Protein AF-A0A842T3I3-F1 (afdb_monomer)

Foldseek 3Di:
DDDPPPPQFKKFKAQAPPDDVPQLVVQVVPPPHDNVVSVVVVVVSNVVSVVLVVVLCVLQVPHDWDWDDDPHRMTMTTDDVVSVVVSVVVVSTDDIDGDD

Radius of gyration: 17.35 Å; Cα contacts (8 Å, |Δi|>4): 115; chains: 1; bounding box: 40×24×60 Å

Sequence (100 aa):
MENKETSKNEEYSLSVHWKQGEDLAYYLEKRDYDTKKAILDWADSFRKSANKIRKLLELFKDKNLKISLCSDHSIILAGDEKILEEAAKQNLVIKKCEKD

Structure (mmCIF, N/CA/C/O backbone):
data_AF-A0A842T3I3-F1
#
_entry.id   AF-A0A842T3I3-F1
#
loop_
_atom_site.group_PDB
_atom_site.id
_atom_site.type_symbol
_atom_site.label_atom_id
_atom_site.label_alt_id
_atom_site.label_comp_id
_atom_site.label_asym_id
_atom_site.label_entity_id
_atom_site.label_seq_id
_atom_site.pdbx_PDB_ins_code
_atom_site.Cartn_x
_atom_site.Cartn_y
_atom_site.Cartn_z
_atom_site.occupancy
_atom_site.B_iso_or_equiv
_atom_site.auth_seq_id
_atom_site.auth_comp_id
_atom_site.auth_asym_id
_atom_site.auth_atom_id
_atom_site.pdbx_PDB_model_num
ATOM 1 N N . MET A 1 1 ? -13.097 14.828 41.336 1.00 39.34 1 MET A N 1
ATOM 2 C CA . MET A 1 1 ? -13.667 14.226 40.116 1.00 39.34 1 MET A CA 1
ATOM 3 C C . MET A 1 1 ? -12.523 14.046 39.153 1.00 39.34 1 MET A C 1
ATOM 5 O O . MET A 1 1 ? -11.876 15.025 38.806 1.00 39.34 1 MET A O 1
ATOM 9 N N . GLU A 1 2 ? -12.202 12.782 38.915 1.00 38.12 2 GLU A N 1
ATOM 10 C CA . GLU A 1 2 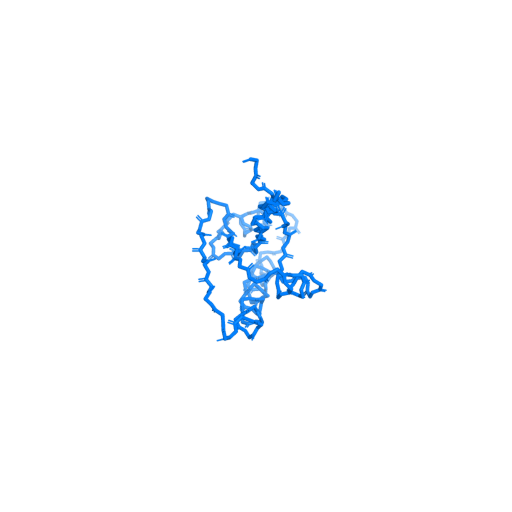? -10.993 12.307 38.253 1.00 38.12 2 GLU A CA 1
ATOM 11 C C . GLU A 1 2 ? -10.933 12.686 36.773 1.00 38.12 2 GLU A C 1
ATOM 13 O O . GLU A 1 2 ? -11.934 13.028 36.141 1.00 38.12 2 GLU A O 1
ATOM 18 N N . ASN A 1 3 ? -9.697 12.667 36.285 1.00 38.69 3 ASN A N 1
ATOM 19 C CA . ASN A 1 3 ? -9.219 13.139 35.000 1.00 38.69 3 ASN A CA 1
ATOM 20 C C . ASN A 1 3 ? -10.088 12.681 33.823 1.00 38.69 3 ASN A C 1
ATOM 22 O O . ASN A 1 3 ? -10.295 11.489 33.610 1.00 38.69 3 ASN A O 1
ATOM 26 N N . LYS A 1 4 ? -10.507 13.636 32.985 1.00 40.00 4 LYS A N 1
ATOM 27 C CA . LYS A 1 4 ? -10.810 13.334 31.586 1.00 40.00 4 LYS A CA 1
ATOM 28 C C . LYS A 1 4 ? -9.482 12.994 30.918 1.00 40.00 4 LYS A C 1
ATOM 30 O O . LYS A 1 4 ? -8.754 13.902 30.526 1.00 40.00 4 LYS A O 1
ATOM 35 N N . GLU A 1 5 ? -9.163 11.709 30.814 1.00 40.12 5 GLU A N 1
ATOM 36 C CA . GLU A 1 5 ? -8.228 11.241 29.795 1.00 40.12 5 GLU A CA 1
ATOM 37 C C . GLU A 1 5 ? -8.787 11.682 28.442 1.00 40.12 5 GLU A C 1
ATOM 39 O O . GLU A 1 5 ? -9.717 11.099 27.889 1.00 40.12 5 GLU A O 1
ATOM 44 N N . THR A 1 6 ? -8.257 12.781 27.921 1.00 41.84 6 THR A N 1
ATOM 45 C CA . THR A 1 6 ? -8.305 13.049 26.494 1.00 41.84 6 THR A CA 1
ATOM 46 C C . THR A 1 6 ? -7.424 11.990 25.856 1.00 41.84 6 THR A C 1
ATOM 48 O O . THR A 1 6 ? -6.210 12.180 25.772 1.00 41.84 6 THR A O 1
ATOM 51 N N . SER A 1 7 ? -8.007 10.849 25.475 1.00 46.69 7 SER A N 1
ATOM 52 C CA . SER A 1 7 ? -7.322 9.895 24.610 1.00 46.69 7 SER A CA 1
ATOM 53 C C . SER A 1 7 ? -6.841 10.690 23.400 1.00 46.69 7 SER A C 1
ATOM 55 O O . SER A 1 7 ? -7.663 11.235 22.654 1.00 46.69 7 SER A O 1
ATOM 57 N N . LYS A 1 8 ? -5.520 10.850 23.256 1.00 54.94 8 LYS A N 1
ATOM 58 C CA . LYS A 1 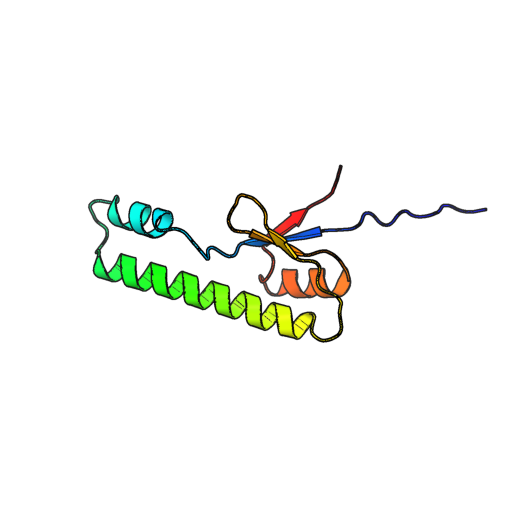8 ? -4.924 11.387 22.033 1.00 54.94 8 LYS A CA 1
ATOM 59 C C . LYS A 1 8 ? -5.563 10.612 20.882 1.00 54.94 8 LYS A C 1
ATOM 61 O O . LYS A 1 8 ? -5.498 9.389 20.869 1.00 54.94 8 LYS A O 1
ATOM 66 N N . ASN A 1 9 ? -6.245 11.300 19.969 1.00 58.84 9 ASN A N 1
ATOM 67 C CA . ASN A 1 9 ? -6.780 10.644 18.781 1.00 58.84 9 ASN A CA 1
ATOM 68 C C . ASN A 1 9 ? -5.580 10.197 17.948 1.00 58.84 9 ASN A C 1
ATOM 70 O O . ASN A 1 9 ? -4.949 11.022 17.287 1.00 58.84 9 ASN A O 1
ATOM 74 N N . GLU A 1 10 ? -5.234 8.918 18.041 1.00 62.03 10 GLU A N 1
ATOM 75 C CA . GLU A 1 10 ? -4.143 8.343 17.272 1.00 62.03 10 GLU A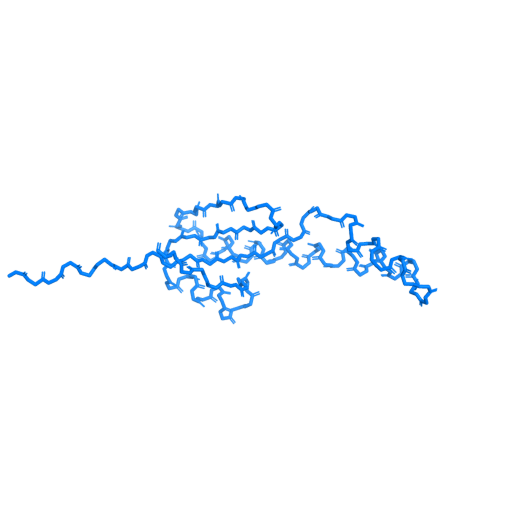 CA 1
ATOM 76 C C . GLU A 1 10 ? -4.568 8.242 15.806 1.00 62.03 10 GLU A C 1
ATOM 78 O O . GLU A 1 10 ? -5.607 7.667 15.468 1.00 62.03 10 GLU A O 1
ATOM 83 N N . GLU A 1 11 ? -3.779 8.844 14.922 1.00 68.56 11 GLU A N 1
ATOM 84 C CA . GLU A 1 11 ? -4.004 8.787 13.482 1.00 68.56 11 GLU A CA 1
ATOM 85 C C . GLU A 1 11 ? -2.932 7.886 12.861 1.00 68.56 11 GLU A C 1
ATOM 87 O O . GLU A 1 11 ? -1.793 7.841 13.319 1.00 68.56 11 GLU A O 1
ATOM 92 N N . TYR A 1 12 ? -3.272 7.144 11.814 1.00 66.50 12 TYR A N 1
ATOM 93 C CA . TYR A 1 12 ? -2.328 6.309 11.078 1.00 66.50 12 TYR A CA 1
ATOM 94 C C . TYR A 1 12 ? -2.344 6.696 9.610 1.00 66.50 12 TYR A C 1
ATOM 96 O O . TYR A 1 12 ? -3.385 7.003 9.049 1.00 66.50 12 TYR A O 1
ATOM 104 N N . SER A 1 13 ? -1.196 6.646 8.952 1.00 68.38 13 SER A N 1
ATOM 105 C CA .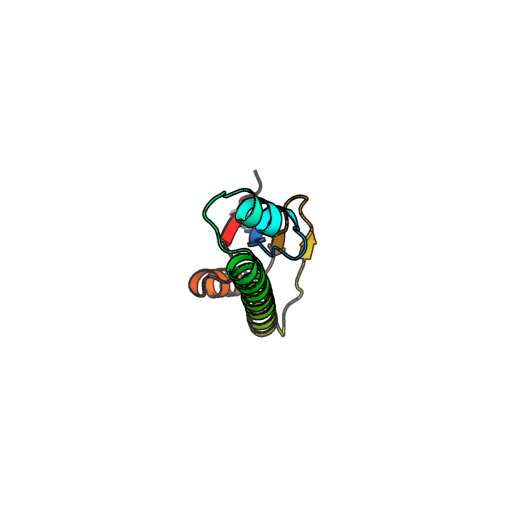 SER A 1 13 ? -1.066 6.929 7.530 1.00 68.38 13 SER A CA 1
ATOM 106 C C . SER A 1 13 ? -0.791 5.649 6.747 1.00 68.38 13 SER A C 1
ATOM 108 O O . SER A 1 13 ? 0.129 4.888 7.059 1.00 68.38 13 SER A O 1
ATOM 110 N N . LEU A 1 14 ? -1.593 5.417 5.715 1.00 67.50 14 LEU A N 1
ATOM 111 C CA . LEU A 1 14 ? -1.348 4.487 4.622 1.00 67.50 14 LEU A CA 1
ATOM 112 C C . LEU A 1 14 ? -0.798 5.299 3.445 1.00 67.50 14 LEU A C 1
ATOM 114 O O . LEU A 1 14 ? -1.527 6.102 2.872 1.00 67.50 14 LEU A O 1
ATOM 118 N N . SER A 1 15 ? 0.427 5.044 2.991 1.00 65.62 15 SER A N 1
ATOM 119 C CA . SER A 1 15 ? 0.858 5.588 1.696 1.00 65.62 15 SER A CA 1
ATOM 120 C C . SER A 1 15 ? 0.257 4.767 0.559 1.00 65.62 15 SER A C 1
ATOM 122 O O . SER A 1 15 ? 0.467 3.556 0.466 1.00 65.62 15 SER A O 1
ATOM 124 N N . VAL A 1 16 ? -0.493 5.438 -0.312 1.00 59.50 16 VAL A N 1
ATOM 125 C CA . VAL A 1 16 ? -1.013 4.888 -1.561 1.00 59.50 16 VAL A CA 1
ATOM 126 C C . VAL A 1 16 ? -0.387 5.696 -2.686 1.00 59.50 16 VAL A C 1
ATOM 128 O O . VAL A 1 16 ? -0.869 6.772 -3.027 1.00 59.50 16 VAL A O 1
ATOM 131 N N . HIS A 1 17 ? 0.668 5.173 -3.301 1.00 60.88 17 HIS A N 1
ATOM 132 C CA . HIS A 1 17 ? 1.243 5.772 -4.505 1.00 60.88 17 HIS A CA 1
ATOM 133 C C . HIS A 1 17 ? 0.308 5.511 -5.701 1.00 60.88 17 HIS A C 1
ATOM 135 O O . HIS A 1 17 ? 0.481 4.570 -6.465 1.00 60.88 17 HIS A O 1
ATOM 141 N N . TRP A 1 18 ? -0.766 6.299 -5.805 1.00 55.91 18 TRP A N 1
ATOM 142 C CA . TRP A 1 18 ? -1.813 6.193 -6.838 1.00 55.91 18 TRP A CA 1
ATOM 143 C C . TRP A 1 18 ? -1.619 7.141 -8.029 1.00 55.91 18 TRP A C 1
ATOM 145 O O . TRP A 1 18 ? -2.218 6.965 -9.087 1.00 55.91 18 TRP A O 1
ATOM 155 N N . LYS A 1 19 ? -0.743 8.129 -7.879 1.00 55.16 19 LYS A N 1
ATOM 156 C CA . LYS A 1 19 ? -0.164 8.918 -8.965 1.00 55.16 19 LYS A CA 1
ATOM 157 C C . LYS A 1 19 ? 1.317 8.952 -8.687 1.00 55.16 19 LYS A C 1
ATOM 159 O O . LYS A 1 19 ? 1.644 9.385 -7.597 1.00 55.16 19 LYS A O 1
ATOM 164 N N . GLN A 1 20 ? 2.159 8.538 -9.624 1.00 56.16 20 GLN A N 1
ATOM 165 C CA . GLN A 1 20 ? 3.479 9.137 -9.816 1.00 56.16 20 GLN A CA 1
ATOM 166 C C . GLN A 1 20 ? 4.160 8.467 -11.003 1.00 56.16 20 GLN A C 1
ATOM 168 O O . GLN A 1 20 ? 4.670 7.351 -10.928 1.00 56.16 20 GLN A O 1
ATOM 173 N N . GLY A 1 21 ? 4.183 9.199 -12.116 1.00 55.91 21 GLY A N 1
ATOM 174 C CA . GLY A 1 21 ? 5.201 8.993 -13.135 1.00 55.91 21 GLY A CA 1
ATOM 175 C C . GLY A 1 21 ? 6.609 9.239 -12.588 1.00 55.91 21 GLY A C 1
ATOM 176 O O . GLY A 1 21 ? 7.543 8.900 -13.286 1.00 55.91 21 GLY A O 1
ATOM 177 N N . GLU A 1 22 ? 6.773 9.772 -11.368 1.00 67.69 22 GLU A N 1
ATOM 178 C CA . GLU A 1 22 ? 8.067 9.993 -10.706 1.00 67.69 22 GLU A CA 1
ATOM 179 C C . GLU A 1 22 ? 8.770 8.691 -10.316 1.00 67.69 22 GLU A C 1
ATOM 181 O O . GLU A 1 22 ? 9.961 8.583 -10.558 1.00 67.69 22 GLU A O 1
ATOM 186 N N . ASP A 1 23 ? 8.064 7.672 -9.809 1.00 68.94 23 ASP A N 1
ATOM 187 C CA . ASP A 1 23 ? 8.682 6.360 -9.540 1.00 68.94 23 ASP A CA 1
ATOM 188 C C . ASP A 1 23 ? 9.140 5.702 -10.845 1.00 68.94 23 ASP A C 1
ATOM 190 O O . ASP A 1 23 ? 10.239 5.155 -10.943 1.00 68.94 23 ASP A O 1
ATOM 194 N N . LEU A 1 24 ? 8.299 5.791 -11.880 1.00 73.12 24 LEU A N 1
ATOM 195 C CA . LEU A 1 24 ? 8.644 5.317 -13.214 1.00 73.12 24 LEU A CA 1
ATOM 196 C C . LEU A 1 24 ? 9.814 6.127 -13.790 1.00 73.12 24 LEU A C 1
ATOM 198 O O . LEU A 1 24 ? 10.756 5.533 -14.296 1.00 73.12 24 LEU A O 1
ATOM 202 N N . ALA A 1 25 ? 9.795 7.454 -13.674 1.00 75.12 25 ALA A N 1
ATOM 203 C CA . ALA A 1 25 ? 10.869 8.335 -14.115 1.00 75.12 25 ALA A CA 1
ATOM 204 C C . ALA A 1 25 ? 12.170 8.023 -13.372 1.00 75.12 25 ALA A C 1
ATOM 206 O O . ALA A 1 25 ? 13.187 7.847 -14.021 1.00 75.12 25 ALA A O 1
ATOM 207 N N . TYR A 1 26 ? 12.131 7.821 -12.054 1.00 77.44 26 TYR A N 1
ATOM 208 C CA . TYR A 1 26 ? 13.274 7.403 -11.246 1.00 77.44 26 TYR A CA 1
ATOM 209 C C . TYR A 1 26 ? 13.860 6.070 -11.721 1.00 77.44 26 TYR A C 1
ATOM 211 O O . TYR A 1 26 ? 15.080 5.929 -11.831 1.00 77.44 26 TYR A O 1
ATOM 219 N N . TYR A 1 27 ? 13.013 5.078 -12.026 1.00 74.56 27 TYR A N 1
ATOM 220 C CA . TYR A 1 27 ? 13.490 3.821 -12.601 1.00 74.56 27 TYR A CA 1
ATOM 221 C C . TYR A 1 27 ? 14.083 4.022 -13.998 1.00 74.56 27 TYR A C 1
ATOM 223 O O . TYR A 1 27 ? 15.115 3.431 -14.292 1.00 74.56 27 TYR A O 1
ATOM 231 N N . LEU A 1 28 ? 13.476 4.865 -14.835 1.00 79.12 28 LEU A N 1
ATOM 232 C CA . LEU A 1 28 ? 13.933 5.135 -16.202 1.00 79.12 28 LEU A CA 1
ATOM 233 C C . LEU A 1 28 ? 15.183 6.032 -16.273 1.00 79.12 28 LEU A C 1
ATOM 235 O O . LEU A 1 28 ? 15.950 5.922 -17.224 1.00 79.12 28 LEU A O 1
ATOM 239 N N . GLU A 1 29 ? 15.418 6.894 -15.283 1.00 80.12 29 GLU A N 1
ATOM 240 C CA . GLU A 1 29 ? 16.604 7.756 -15.170 1.00 80.12 29 GLU A CA 1
ATOM 241 C C . GLU A 1 29 ? 17.870 6.962 -14.822 1.00 80.12 29 GLU A C 1
ATOM 243 O O . GLU A 1 29 ? 18.992 7.387 -15.121 1.00 80.12 29 GLU A O 1
ATOM 248 N N . LYS A 1 30 ? 17.717 5.779 -14.216 1.00 79.44 30 LYS A N 1
ATOM 249 C CA . LYS A 1 30 ? 18.842 4.882 -13.954 1.00 79.44 30 LYS A CA 1
ATOM 250 C C . LYS A 1 30 ? 19.304 4.235 -15.256 1.00 79.44 30 LYS A C 1
ATOM 252 O O . LYS A 1 30 ? 18.638 3.359 -15.796 1.00 79.44 30 LYS A O 1
ATOM 257 N N . ARG A 1 31 ? 20.500 4.628 -15.708 1.00 63.94 31 ARG A N 1
ATOM 258 C CA . ARG A 1 31 ? 21.100 4.224 -16.997 1.00 63.94 31 ARG A CA 1
ATOM 259 C C . ARG A 1 31 ? 21.180 2.711 -17.244 1.00 63.94 31 ARG A C 1
ATOM 261 O O . ARG A 1 31 ? 21.171 2.310 -18.400 1.00 63.94 31 ARG A O 1
ATOM 268 N N . ASP A 1 32 ? 21.211 1.900 -16.187 1.00 71.81 32 ASP A N 1
ATOM 269 C CA . ASP A 1 32 ? 21.326 0.435 -16.272 1.00 71.81 32 ASP A CA 1
ATOM 270 C C . ASP A 1 32 ? 20.003 -0.305 -16.013 1.00 71.81 32 ASP A C 1
ATOM 272 O O . ASP A 1 32 ? 19.976 -1.532 -15.893 1.00 71.81 32 ASP A O 1
ATOM 276 N N . TYR A 1 33 ? 18.892 0.419 -15.869 1.00 75.44 33 TYR A N 1
ATOM 277 C CA . TYR A 1 33 ? 17.610 -0.179 -15.532 1.00 75.44 33 TYR A CA 1
ATOM 278 C C . TYR A 1 33 ? 16.794 -0.485 -16.794 1.00 75.44 33 TYR A C 1
ATOM 280 O O . TYR A 1 33 ? 16.486 0.398 -17.591 1.00 75.44 33 TYR A O 1
ATOM 288 N N . ASP A 1 34 ? 16.410 -1.749 -16.974 1.00 87.31 34 ASP A N 1
ATOM 289 C CA . ASP A 1 34 ? 15.590 -2.180 -18.110 1.00 87.31 34 ASP A CA 1
ATOM 290 C C . ASP A 1 34 ? 14.209 -1.493 -18.092 1.00 87.31 34 ASP A C 1
ATOM 292 O O . ASP A 1 34 ? 13.438 -1.630 -17.140 1.00 87.31 34 ASP A O 1
ATOM 296 N N . THR A 1 35 ? 13.873 -0.775 -19.168 1.00 84.50 35 THR A N 1
ATOM 297 C CA . THR A 1 35 ? 12.609 -0.034 -19.319 1.00 84.50 35 THR A CA 1
ATOM 298 C C . THR A 1 35 ? 11.366 -0.915 -19.178 1.00 84.50 35 THR A C 1
ATOM 300 O O . THR A 1 35 ? 10.392 -0.506 -18.548 1.00 84.50 35 THR A O 1
ATOM 303 N N . LYS A 1 36 ? 11.362 -2.131 -19.743 1.00 85.50 36 LYS A N 1
ATOM 304 C CA . LYS A 1 36 ? 10.211 -3.044 -19.633 1.00 85.50 36 LYS A CA 1
ATOM 305 C C . LYS A 1 36 ? 10.064 -3.528 -18.198 1.00 85.50 36 LYS A C 1
ATOM 307 O O . LYS A 1 36 ? 8.950 -3.555 -17.678 1.00 85.50 36 LYS A O 1
ATOM 312 N N . LYS A 1 37 ? 11.179 -3.858 -17.547 1.00 86.38 37 LYS A N 1
ATOM 313 C CA . LYS A 1 37 ? 11.200 -4.213 -16.129 1.00 86.38 37 LYS A CA 1
ATOM 314 C C . LYS A 1 37 ? 10.713 -3.053 -15.256 1.00 86.38 37 LYS A C 1
ATOM 316 O O . LYS A 1 37 ? 9.907 -3.294 -14.369 1.00 86.38 37 LYS A O 1
ATOM 321 N N . ALA A 1 38 ? 11.107 -1.811 -15.548 1.00 83.88 38 ALA A N 1
ATOM 322 C CA . ALA A 1 38 ? 10.641 -0.620 -14.827 1.00 83.88 38 ALA A CA 1
ATOM 323 C C . ALA A 1 38 ? 9.120 -0.461 -14.902 1.00 83.88 38 ALA A C 1
ATOM 325 O O . ALA A 1 38 ? 8.465 -0.243 -13.885 1.00 83.88 38 ALA A O 1
ATOM 326 N N . ILE A 1 39 ? 8.551 -0.627 -16.098 1.00 82.81 39 ILE A N 1
ATOM 327 C CA . ILE A 1 39 ? 7.101 -0.555 -16.310 1.00 82.81 39 ILE A CA 1
ATOM 328 C C . ILE A 1 39 ? 6.377 -1.676 -15.546 1.00 82.81 39 ILE A C 1
ATOM 330 O O . ILE A 1 39 ? 5.339 -1.425 -14.931 1.00 82.81 39 ILE A O 1
ATOM 334 N N . LEU A 1 40 ? 6.915 -2.901 -15.559 1.00 86.75 40 LEU A N 1
ATOM 335 C CA . LEU A 1 40 ? 6.332 -4.036 -14.835 1.00 86.75 40 LEU A CA 1
ATOM 336 C C . LEU A 1 40 ? 6.398 -3.854 -13.314 1.00 86.75 40 LEU A C 1
ATOM 338 O O . LEU A 1 40 ? 5.394 -4.071 -12.636 1.00 86.75 40 LEU A O 1
ATOM 342 N N . ASP A 1 41 ? 7.544 -3.426 -12.784 1.00 83.44 41 ASP A N 1
ATOM 343 C CA . ASP A 1 41 ? 7.739 -3.196 -11.349 1.00 83.44 41 ASP A CA 1
ATOM 344 C C . ASP A 1 41 ? 6.844 -2.046 -10.851 1.00 83.44 41 ASP A C 1
ATOM 346 O O . ASP A 1 41 ? 6.216 -2.149 -9.792 1.00 83.44 41 ASP A O 1
ATOM 350 N N . TRP A 1 42 ? 6.687 -0.994 -11.661 1.00 80.56 42 TRP A N 1
ATOM 351 C CA . TRP A 1 42 ? 5.731 0.085 -11.414 1.00 80.56 42 TRP A CA 1
ATOM 352 C C . TRP A 1 42 ? 4.286 -0.434 -11.364 1.00 80.56 42 TRP A C 1
ATOM 354 O O . TRP A 1 42 ? 3.582 -0.208 -10.378 1.00 80.56 42 TRP A O 1
ATOM 364 N N . ALA A 1 43 ? 3.847 -1.211 -12.360 1.00 83.44 43 ALA A N 1
ATOM 365 C CA . ALA A 1 43 ? 2.502 -1.793 -12.378 1.00 83.44 43 ALA A CA 1
ATOM 366 C C . ALA A 1 43 ? 2.239 -2.731 -11.180 1.00 83.44 43 ALA A C 1
ATOM 368 O O . ALA A 1 43 ? 1.138 -2.742 -10.616 1.00 83.44 43 ALA A O 1
ATOM 369 N N . ASP A 1 44 ? 3.244 -3.499 -10.748 1.00 85.56 44 ASP A N 1
ATOM 370 C CA . ASP A 1 44 ? 3.130 -4.362 -9.571 1.00 85.56 44 ASP A CA 1
ATOM 371 C C . ASP A 1 44 ? 2.990 -3.559 -8.267 1.00 85.56 44 ASP A C 1
ATOM 373 O O . ASP A 1 44 ? 2.195 -3.927 -7.396 1.00 85.56 44 ASP A O 1
ATOM 377 N N . SER A 1 45 ? 3.690 -2.427 -8.145 1.00 79.12 45 SER A N 1
ATOM 378 C CA . SER A 1 45 ? 3.541 -1.502 -7.013 1.00 79.12 45 SER A CA 1
ATOM 379 C C . SER A 1 45 ? 2.108 -0.963 -6.895 1.00 79.12 45 SER A C 1
ATOM 381 O O . SER A 1 45 ? 1.508 -0.987 -5.810 1.00 79.12 45 SER A O 1
ATOM 383 N N . PHE A 1 46 ? 1.497 -0.588 -8.025 1.00 78.50 46 PHE A N 1
ATOM 384 C CA . PHE A 1 46 ? 0.087 -0.185 -8.082 1.00 78.50 46 PHE A CA 1
ATOM 385 C C . PHE A 1 46 ? -0.844 -1.301 -7.604 1.00 78.50 46 PHE A C 1
ATOM 387 O O . PHE A 1 46 ? -1.717 -1.079 -6.759 1.00 78.50 46 PHE A O 1
ATOM 394 N N . ARG A 1 47 ? -0.635 -2.527 -8.095 1.00 84.88 47 ARG A N 1
ATOM 395 C CA . ARG A 1 47 ? -1.427 -3.697 -7.695 1.00 84.88 47 ARG A CA 1
ATOM 396 C C . ARG A 1 47 ? -1.310 -3.982 -6.195 1.00 84.88 47 ARG A C 1
ATOM 398 O O . ARG A 1 47 ? -2.324 -4.243 -5.543 1.00 84.88 47 ARG A O 1
ATOM 405 N N . LYS A 1 48 ? -0.100 -3.914 -5.634 1.00 83.44 48 LYS A N 1
ATOM 406 C CA . LYS A 1 48 ? 0.147 -4.079 -4.192 1.00 83.44 48 LYS A CA 1
ATOM 407 C C . LYS A 1 48 ? -0.591 -3.023 -3.373 1.00 83.44 48 LYS A C 1
ATOM 409 O O . LYS A 1 48 ? -1.268 -3.381 -2.410 1.00 83.44 48 LYS A O 1
ATOM 414 N N . SER A 1 49 ? -0.525 -1.758 -3.783 1.00 78.56 49 SER A N 1
ATOM 415 C CA . SER A 1 49 ? -1.231 -0.657 -3.114 1.00 78.56 49 SER A CA 1
ATOM 416 C C . SER A 1 49 ? -2.750 -0.848 -3.147 1.00 78.56 49 SER A C 1
ATOM 418 O O . SER A 1 49 ? -3.407 -0.756 -2.110 1.00 78.56 49 SER A O 1
ATOM 420 N N . ALA A 1 50 ? -3.310 -1.231 -4.300 1.00 82.25 50 ALA A N 1
ATOM 421 C CA . ALA A 1 50 ? -4.734 -1.546 -4.425 1.00 82.25 50 ALA A CA 1
ATOM 422 C C . ALA A 1 50 ? -5.162 -2.700 -3.499 1.00 82.25 50 ALA A C 1
ATOM 424 O O . ALA A 1 50 ? -6.217 -2.640 -2.869 1.00 82.25 50 ALA A O 1
ATOM 425 N N . ASN A 1 51 ? -4.334 -3.739 -3.367 1.00 86.19 51 ASN A N 1
ATOM 426 C CA . ASN A 1 51 ? -4.606 -4.849 -2.452 1.00 86.19 51 ASN A CA 1
ATOM 427 C C . ASN A 1 51 ? -4.559 -4.427 -0.977 1.00 86.19 51 ASN A C 1
ATOM 429 O O . ASN A 1 51 ? -5.380 -4.907 -0.198 1.00 86.19 51 ASN A O 1
ATOM 433 N N .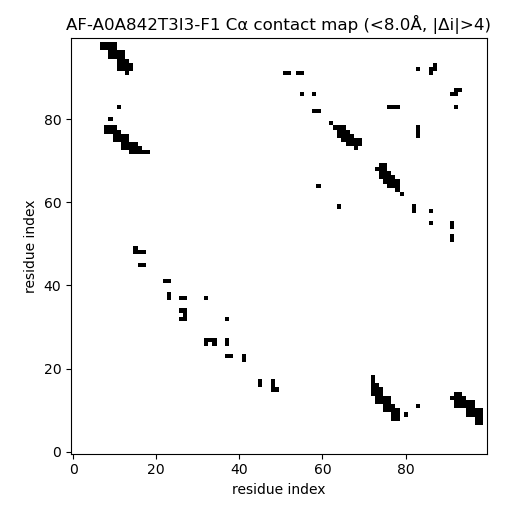 LYS A 1 52 ? -3.650 -3.522 -0.588 1.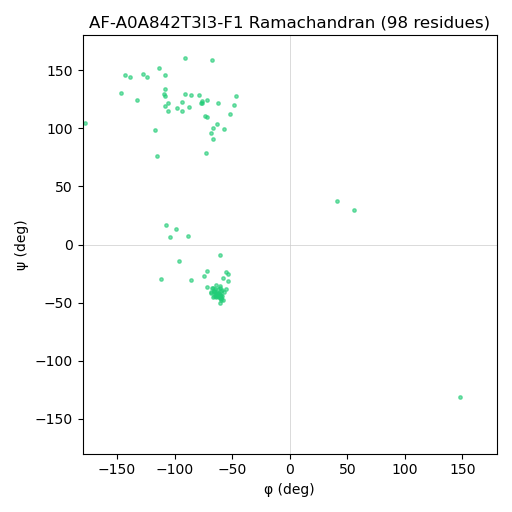00 83.62 52 LYS A N 1
ATOM 434 C CA . LYS A 1 52 ? -3.624 -2.971 0.777 1.00 83.62 52 LYS A CA 1
ATOM 435 C C . LYS A 1 52 ? -4.911 -2.216 1.104 1.00 83.62 52 LYS A C 1
ATOM 437 O O . LYS A 1 52 ? -5.479 -2.438 2.168 1.00 83.62 52 LYS A O 1
ATOM 442 N N . ILE A 1 53 ? -5.407 -1.400 0.170 1.00 81.12 53 ILE A N 1
ATOM 443 C CA . ILE A 1 53 ? -6.676 -0.676 0.338 1.00 81.12 53 ILE A CA 1
ATOM 444 C C . ILE A 1 53 ? -7.842 -1.648 0.540 1.00 81.12 53 ILE A C 1
ATOM 446 O O . ILE A 1 53 ? -8.637 -1.453 1.453 1.00 81.12 53 ILE A O 1
ATOM 450 N N . ARG A 1 54 ? -7.942 -2.713 -0.269 1.00 86.38 54 ARG A N 1
ATOM 451 C CA . ARG A 1 54 ? -9.019 -3.711 -0.121 1.00 86.38 54 ARG A CA 1
ATOM 452 C C . ARG A 1 54 ? -9.022 -4.354 1.264 1.00 86.38 54 ARG A C 1
ATOM 454 O O . ARG A 1 54 ? -10.062 -4.385 1.907 1.00 86.38 54 ARG A O 1
ATOM 461 N N . LYS A 1 55 ? -7.854 -4.791 1.741 1.00 87.62 55 LYS A N 1
ATOM 462 C CA . LYS A 1 55 ? -7.710 -5.381 3.081 1.00 87.62 55 LYS A CA 1
ATOM 463 C C . LYS A 1 55 ? -8.072 -4.396 4.193 1.00 87.62 55 LYS A C 1
ATOM 465 O O . LYS A 1 55 ? -8.699 -4.776 5.171 1.00 87.62 55 LYS A O 1
ATOM 470 N N . LEU A 1 56 ? -7.714 -3.121 4.035 1.00 83.06 56 LEU A N 1
ATOM 471 C CA . LEU A 1 56 ? -8.133 -2.083 4.977 1.00 83.06 56 LEU A CA 1
ATOM 472 C C . LEU A 1 56 ? -9.652 -1.914 4.988 1.00 83.06 56 LEU A C 1
ATOM 474 O O . LEU A 1 56 ? -10.243 -1.864 6.057 1.00 83.06 56 LEU A O 1
ATOM 478 N N . LEU A 1 57 ? -10.307 -1.884 3.828 1.00 81.94 57 LEU A N 1
ATOM 479 C CA . LEU A 1 57 ? -11.769 -1.800 3.777 1.00 81.94 57 LEU A CA 1
ATOM 480 C C . LEU A 1 57 ? -12.449 -2.992 4.465 1.00 81.94 57 LEU A C 1
ATOM 482 O O . LEU A 1 57 ? -13.469 -2.803 5.119 1.00 81.94 57 LEU A O 1
ATOM 486 N N . GLU A 1 58 ? -11.879 -4.195 4.367 1.00 87.25 58 GLU A N 1
ATOM 487 C CA . GLU A 1 58 ? -12.379 -5.374 5.088 1.00 87.25 58 GLU A CA 1
ATOM 488 C C . GLU A 1 58 ? -12.262 -5.212 6.610 1.00 87.25 58 GLU A C 1
ATOM 490 O O . GLU A 1 58 ? -13.219 -5.501 7.328 1.00 87.25 58 GLU A O 1
ATOM 495 N N . LEU A 1 59 ? -11.131 -4.693 7.100 1.00 84.50 59 LEU A N 1
ATOM 496 C CA . LEU A 1 59 ? -10.919 -4.426 8.529 1.00 84.50 59 LEU A CA 1
ATOM 497 C C . LEU A 1 59 ? -11.872 -3.354 9.077 1.00 84.50 59 LEU A C 1
ATOM 499 O O . LEU A 1 59 ? -12.324 -3.443 10.216 1.00 84.50 59 LEU A O 1
ATOM 503 N N . PHE A 1 60 ? -12.209 -2.355 8.262 1.00 80.12 60 PHE A N 1
ATOM 504 C CA . PHE A 1 60 ? -13.065 -1.232 8.652 1.00 80.12 60 PHE A CA 1
ATOM 505 C C . PHE A 1 60 ? -14.532 -1.381 8.207 1.00 80.12 60 PHE A C 1
ATOM 507 O O . PHE A 1 60 ? -15.269 -0.399 8.279 1.00 80.12 60 PHE A O 1
ATOM 514 N N . LYS A 1 61 ? -14.992 -2.570 7.775 1.00 78.62 61 LYS A N 1
ATOM 515 C CA . LYS A 1 61 ? -16.301 -2.737 7.099 1.00 78.62 61 LYS A CA 1
ATOM 516 C C . LYS A 1 61 ? -17.505 -2.174 7.878 1.00 78.62 61 LYS A C 1
ATOM 518 O O . LYS A 1 61 ? -18.466 -1.722 7.266 1.00 78.62 61 LYS A O 1
ATOM 523 N N . ASP A 1 62 ? -17.441 -2.202 9.211 1.00 77.75 62 ASP A N 1
ATOM 524 C CA . ASP A 1 62 ? -18.523 -1.791 10.120 1.00 77.75 62 ASP A CA 1
ATOM 525 C C . ASP A 1 62 ? -18.226 -0.449 10.824 1.00 77.75 62 ASP A C 1
ATOM 527 O O . ASP A 1 62 ? -18.812 -0.129 11.862 1.00 77.75 62 ASP A O 1
ATOM 531 N N . LYS A 1 63 ? -17.260 0.328 10.318 1.00 70.75 63 LYS A N 1
ATOM 532 C CA . LYS A 1 63 ? -16.745 1.536 10.974 1.00 70.75 63 LYS A CA 1
ATOM 533 C C . LYS A 1 63 ? -16.791 2.733 10.035 1.00 70.75 63 LYS A C 1
ATOM 535 O O . LYS A 1 63 ? -16.565 2.625 8.834 1.00 70.75 63 LYS A O 1
ATOM 540 N N . ASN A 1 64 ? -17.022 3.909 10.611 1.00 64.62 64 ASN A N 1
ATOM 541 C CA . ASN A 1 64 ? -16.908 5.160 9.872 1.00 64.62 64 ASN A CA 1
ATOM 542 C C . ASN A 1 64 ? -15.432 5.456 9.606 1.00 64.62 64 ASN A C 1
ATOM 544 O O . ASN A 1 64 ? -14.682 5.785 10.524 1.00 64.62 64 ASN A O 1
ATOM 548 N N . LEU A 1 65 ? -15.025 5.339 8.344 1.00 65.38 65 LEU A N 1
ATOM 549 C CA . LEU A 1 65 ? -13.669 5.635 7.913 1.00 65.38 65 LEU A CA 1
ATOM 550 C C . LEU A 1 65 ? -13.549 7.122 7.574 1.00 65.38 65 LEU A C 1
ATOM 552 O O . LEU A 1 65 ? -14.202 7.610 6.650 1.00 65.38 65 LEU A O 1
ATOM 556 N N . LYS A 1 66 ? -12.693 7.849 8.296 1.00 65.62 66 LYS A N 1
ATOM 557 C CA . LYS A 1 66 ? -12.289 9.196 7.890 1.00 65.62 66 LYS A CA 1
ATOM 558 C C . LYS A 1 66 ? -11.006 9.097 7.079 1.00 65.62 66 LYS A C 1
ATOM 560 O O . LYS A 1 66 ? -9.976 8.698 7.611 1.00 65.62 66 LYS A O 1
ATOM 565 N N . ILE A 1 67 ? -11.095 9.467 5.806 1.00 64.81 67 ILE A N 1
ATOM 566 C CA . ILE A 1 67 ? -9.955 9.552 4.895 1.00 64.81 67 ILE A CA 1
ATOM 567 C C . ILE A 1 67 ? -9.634 11.025 4.675 1.00 64.81 67 ILE A C 1
ATOM 569 O O . ILE A 1 67 ? -10.478 11.778 4.186 1.00 64.81 67 ILE A O 1
ATOM 573 N N . SER A 1 68 ? -8.406 11.417 5.000 1.00 63.53 68 SER A N 1
ATOM 574 C CA . SER A 1 68 ? -7.849 12.703 4.580 1.00 63.53 68 SER A CA 1
ATOM 575 C C . SER A 1 68 ? -6.777 12.457 3.524 1.00 63.53 68 SER A C 1
ATOM 577 O O . SER A 1 68 ? -5.883 11.633 3.728 1.00 63.53 68 SER A O 1
ATOM 579 N N . LEU A 1 69 ? -6.870 13.172 2.402 1.00 59.69 69 LEU A N 1
ATOM 580 C CA . LEU A 1 69 ? -5.798 13.232 1.411 1.00 59.69 69 LEU A CA 1
ATOM 581 C C . LEU A 1 69 ? -4.708 14.163 1.947 1.00 59.69 69 LEU A C 1
ATOM 583 O O . LEU A 1 69 ? -4.986 15.330 2.223 1.00 59.69 69 LEU A O 1
ATOM 587 N N . CYS A 1 70 ? -3.487 13.655 2.095 1.00 58.72 70 CYS A N 1
ATOM 588 C CA . CYS A 1 70 ? -2.319 14.502 2.321 1.00 58.72 70 CYS A CA 1
ATOM 589 C C . CYS A 1 70 ? -1.676 14.870 0.973 1.00 58.72 70 CYS A C 1
ATOM 591 O O . CYS A 1 70 ? -1.906 14.187 -0.030 1.00 58.72 70 CYS A O 1
ATOM 593 N N . SER A 1 71 ? -0.862 15.930 0.948 1.00 57.44 71 SER A N 1
ATOM 594 C CA . SER A 1 71 ? -0.096 16.357 -0.236 1.00 57.44 71 SER A CA 1
ATOM 595 C C . SER A 1 71 ? 0.788 15.245 -0.809 1.00 57.44 71 SER A C 1
ATOM 597 O O . SER A 1 71 ? 1.071 15.241 -2.004 1.00 57.44 71 SER A O 1
ATOM 599 N N . ASP A 1 72 ? 1.143 14.267 0.025 1.00 57.59 72 ASP A N 1
ATOM 600 C CA . ASP A 1 72 ? 2.160 13.268 -0.270 1.00 57.59 72 ASP A CA 1
ATOM 601 C C . ASP A 1 72 ? 1.515 11.882 -0.347 1.00 57.59 72 ASP A C 1
ATOM 603 O O . ASP A 1 72 ? 1.606 11.111 0.605 1.00 57.59 72 ASP A O 1
ATOM 607 N N . HIS A 1 73 ? 0.809 11.576 -1.442 1.00 65.50 73 HIS A N 1
ATOM 608 C CA . HIS A 1 73 ? 0.460 10.207 -1.880 1.00 65.50 73 HIS A CA 1
ATOM 609 C C . HIS A 1 73 ? 0.026 9.245 -0.756 1.00 65.50 73 HIS A C 1
ATOM 611 O O . HIS A 1 73 ? 0.367 8.062 -0.746 1.00 65.50 73 HIS A O 1
ATOM 617 N N . SER A 1 74 ? -0.703 9.761 0.230 1.00 64.62 74 SER A N 1
ATOM 618 C CA . SER A 1 74 ? -1.035 9.042 1.449 1.00 64.62 74 SER A CA 1
ATOM 619 C C . SER A 1 74 ? -2.440 9.372 1.910 1.00 64.62 74 SER A C 1
ATOM 621 O O . SER A 1 74 ? -2.978 10.463 1.710 1.00 64.62 74 SER A O 1
ATOM 623 N N . ILE A 1 75 ? -3.038 8.345 2.487 1.00 68.56 75 ILE A N 1
ATOM 624 C CA . ILE A 1 75 ? -4.345 8.308 3.099 1.00 68.56 75 ILE A CA 1
ATOM 625 C C . ILE A 1 75 ? -4.103 8.279 4.598 1.00 68.56 75 ILE A C 1
ATOM 627 O O . ILE A 1 75 ? -3.563 7.307 5.125 1.00 68.56 75 ILE A O 1
ATOM 631 N N . ILE A 1 76 ? -4.525 9.332 5.287 1.00 69.25 76 ILE A N 1
ATOM 632 C CA . ILE A 1 76 ? -4.567 9.321 6.747 1.00 69.25 76 ILE A CA 1
ATOM 633 C C . ILE A 1 76 ? -5.899 8.706 7.175 1.00 69.25 76 ILE A C 1
ATOM 635 O O . ILE A 1 76 ? -6.961 9.119 6.705 1.00 69.25 76 ILE A O 1
ATOM 639 N N . LEU A 1 77 ? -5.805 7.716 8.054 1.00 72.00 77 LEU A N 1
ATOM 640 C CA . LEU A 1 77 ? -6.873 6.990 8.718 1.00 72.00 77 LEU A CA 1
ATOM 641 C C . LEU A 1 77 ? -6.911 7.413 10.189 1.00 72.00 77 LEU A C 1
ATOM 643 O O . LEU A 1 77 ? -5.885 7.449 10.862 1.00 72.00 77 LEU A O 1
ATOM 647 N N . ALA A 1 78 ? -8.100 7.700 10.700 1.00 71.81 78 ALA A N 1
ATOM 648 C CA . ALA A 1 78 ? -8.324 8.012 12.108 1.00 71.81 78 ALA A CA 1
ATOM 649 C C . ALA A 1 78 ? -9.612 7.327 12.577 1.00 71.81 78 ALA A C 1
ATOM 651 O O . ALA A 1 78 ? -10.566 7.230 11.798 1.00 71.81 78 ALA A O 1
ATOM 652 N N . GLY A 1 79 ? -9.654 6.859 13.828 1.00 70.50 79 GLY A N 1
ATOM 653 C CA . GLY A 1 79 ? -10.825 6.171 14.375 1.00 70.50 79 GLY A CA 1
ATOM 654 C C . GLY A 1 79 ? -10.480 5.089 15.397 1.00 70.50 79 GLY A C 1
ATOM 655 O O . GLY A 1 79 ? -9.746 5.343 16.341 1.00 70.50 79 GLY A O 1
ATOM 656 N N . ASP A 1 80 ? -11.064 3.900 15.221 1.00 76.56 80 ASP A N 1
ATOM 657 C CA . ASP A 1 80 ? -10.948 2.755 16.136 1.00 76.56 80 ASP A CA 1
ATOM 658 C C . ASP A 1 80 ? -9.495 2.252 16.245 1.00 76.56 80 ASP A C 1
ATOM 660 O O . ASP A 1 80 ? -8.982 1.580 15.346 1.00 76.56 80 ASP A O 1
ATOM 664 N N . GLU A 1 81 ? -8.841 2.593 17.357 1.00 78.31 81 GLU A N 1
ATOM 665 C CA . GLU A 1 81 ? -7.425 2.328 17.641 1.00 78.31 81 GLU A CA 1
ATOM 666 C C . GLU A 1 81 ? -7.061 0.843 17.514 1.00 78.31 81 GLU A C 1
ATOM 668 O O . GLU A 1 81 ? -6.032 0.504 16.935 1.00 78.31 81 GLU A O 1
ATOM 673 N N . LYS A 1 82 ? -7.946 -0.072 17.936 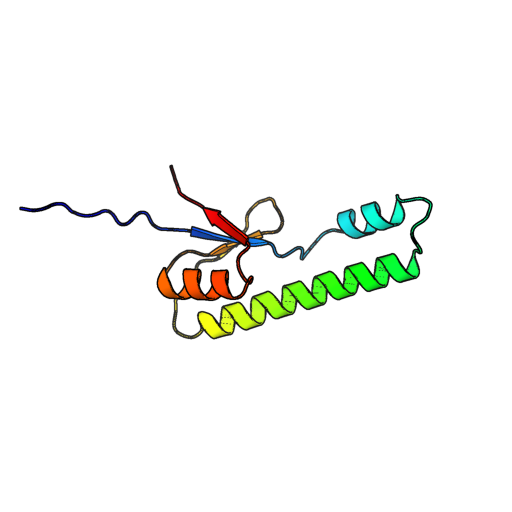1.00 82.69 82 LYS A N 1
ATOM 674 C CA . LYS A 1 82 ? -7.682 -1.519 17.854 1.00 82.69 82 LYS A CA 1
ATOM 675 C C . LYS A 1 82 ? -7.585 -2.004 16.412 1.00 82.69 82 LYS A C 1
ATOM 677 O O . LYS A 1 82 ? -6.730 -2.827 16.090 1.00 82.69 82 LYS A O 1
ATOM 682 N N . ILE A 1 83 ? -8.449 -1.488 15.540 1.00 83.88 83 ILE A N 1
ATOM 683 C CA . ILE A 1 83 ? -8.446 -1.842 14.115 1.00 83.88 83 ILE A CA 1
ATOM 684 C C . ILE A 1 83 ? -7.232 -1.216 13.424 1.00 83.88 83 ILE A C 1
ATOM 686 O O . ILE A 1 83 ? -6.614 -1.846 12.565 1.00 83.88 83 ILE A O 1
ATOM 690 N N . LEU A 1 84 ? -6.847 -0.002 13.823 1.00 80.12 84 LEU A N 1
ATOM 691 C CA . LEU A 1 84 ? -5.641 0.654 13.320 1.00 80.12 84 LEU A CA 1
ATOM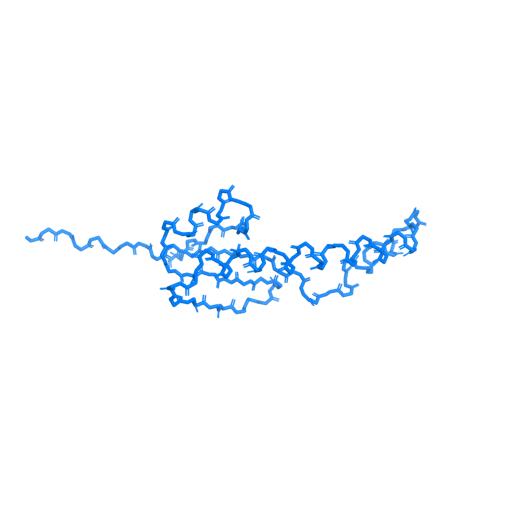 692 C C . LEU A 1 84 ? -4.366 -0.108 13.725 1.00 80.12 84 LEU A C 1
ATOM 694 O O . LEU A 1 84 ? -3.489 -0.320 12.884 1.00 80.12 84 LEU A O 1
ATOM 698 N N . GLU A 1 85 ? -4.283 -0.607 14.960 1.00 82.62 85 GLU A N 1
ATOM 699 C CA . GLU A 1 85 ? -3.201 -1.496 15.395 1.00 82.62 85 GLU A CA 1
ATOM 700 C C . GLU A 1 85 ? -3.173 -2.817 14.616 1.00 82.62 85 GLU A C 1
ATOM 702 O O . GLU A 1 85 ? -2.100 -3.305 14.251 1.00 82.62 85 GLU A O 1
ATOM 707 N N . GLU A 1 86 ? -4.334 -3.424 14.362 1.00 86.00 86 GLU A N 1
ATOM 708 C CA . GLU A 1 86 ? -4.428 -4.654 13.574 1.00 86.00 86 GLU A CA 1
ATOM 709 C C . GLU A 1 86 ? -3.965 -4.426 12.129 1.00 86.00 86 GLU A C 1
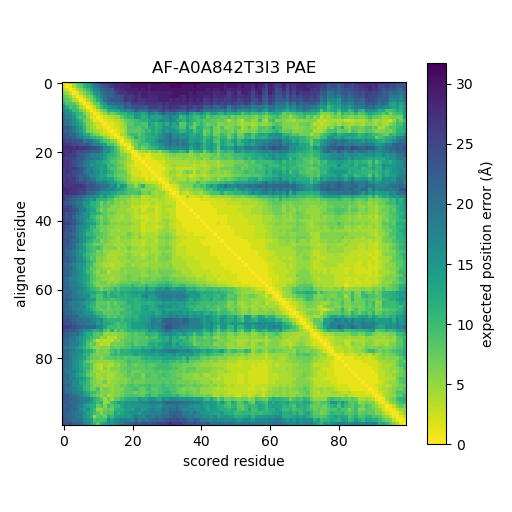ATOM 711 O O . GLU A 1 86 ? -3.154 -5.192 11.599 1.00 86.00 86 GLU A O 1
ATOM 716 N N . ALA A 1 87 ? -4.393 -3.322 11.516 1.00 84.69 87 ALA A N 1
ATOM 717 C CA . ALA A 1 87 ? -3.924 -2.897 10.206 1.00 84.69 87 ALA A CA 1
ATOM 718 C C . ALA A 1 87 ? -2.399 -2.673 10.181 1.00 84.69 87 ALA A C 1
ATOM 720 O O . ALA A 1 87 ? -1.734 -3.044 9.208 1.00 84.69 87 ALA A O 1
ATOM 721 N N . ALA A 1 88 ? -1.826 -2.109 11.250 1.00 82.62 88 ALA A N 1
ATOM 722 C CA . ALA A 1 88 ? -0.383 -1.900 11.378 1.00 82.62 88 ALA A CA 1
ATOM 723 C C . ALA A 1 88 ? 0.380 -3.228 11.464 1.00 82.62 88 ALA A C 1
ATOM 725 O O . ALA A 1 88 ? 1.351 -3.424 10.732 1.00 82.62 88 ALA A O 1
ATOM 726 N N . LYS A 1 89 ? -0.107 -4.187 12.265 1.00 86.00 89 LYS A N 1
ATOM 727 C CA . LYS A 1 89 ? 0.458 -5.549 12.361 1.00 86.00 89 LYS A CA 1
ATOM 728 C C . LYS A 1 89 ? 0.468 -6.274 11.010 1.00 86.00 89 LYS A C 1
ATOM 730 O O . LYS A 1 89 ? 1.342 -7.099 10.758 1.00 86.00 89 LYS A O 1
ATOM 735 N N . GLN A 1 90 ? -0.468 -5.940 10.122 1.00 84.56 90 GLN A N 1
ATOM 736 C CA . GLN A 1 90 ? -0.555 -6.485 8.765 1.00 84.56 90 GLN A CA 1
ATOM 737 C C . GLN A 1 90 ? 0.252 -5.696 7.710 1.00 84.56 90 GLN A C 1
ATOM 739 O O . GLN A 1 90 ? 0.149 -5.994 6.516 1.00 84.56 90 GLN A O 1
ATOM 744 N N . ASN A 1 91 ? 1.061 -4.703 8.107 1.00 82.06 91 ASN A N 1
ATOM 745 C CA . ASN A 1 91 ? 1.797 -3.796 7.208 1.00 82.06 91 ASN A CA 1
ATOM 746 C C . ASN A 1 91 ? 0.895 -3.055 6.198 1.00 82.06 91 ASN A C 1
ATOM 748 O O . ASN A 1 91 ? 1.306 -2.732 5.069 1.00 82.06 91 ASN A O 1
ATOM 752 N N . LEU A 1 92 ? -0.359 -2.816 6.592 1.00 77.62 92 LEU A N 1
ATOM 753 C CA . LEU A 1 92 ? -1.329 -2.079 5.792 1.00 77.62 92 LEU A CA 1
ATOM 754 C C . LEU A 1 92 ? -1.211 -0.575 6.025 1.00 77.62 92 LEU A C 1
ATOM 756 O O . LEU A 1 92 ? -1.426 0.175 5.090 1.00 77.62 92 LEU A O 1
ATOM 760 N N . VAL A 1 93 ? -0.807 -0.130 7.213 1.00 70.75 93 VAL A N 1
ATOM 761 C CA . VAL A 1 93 ? -0.471 1.274 7.510 1.00 70.75 93 VAL A CA 1
ATOM 762 C C . VAL A 1 93 ? 1.022 1.397 7.808 1.00 70.75 93 VAL A C 1
ATOM 764 O O . VAL A 1 93 ? 1.659 0.428 8.215 1.00 70.75 93 VAL A O 1
ATOM 767 N N . ILE A 1 94 ? 1.597 2.566 7.541 1.00 62.09 94 ILE A N 1
ATOM 768 C CA . ILE A 1 94 ? 3.052 2.777 7.484 1.00 62.09 94 ILE A CA 1
ATOM 769 C C . ILE A 1 94 ? 3.534 3.665 8.631 1.00 62.09 94 ILE A C 1
ATOM 771 O O . ILE A 1 94 ? 4.667 3.519 9.083 1.00 62.09 94 ILE A O 1
ATOM 775 N N . LYS A 1 95 ? 2.696 4.582 9.127 1.00 66.38 95 LYS A N 1
ATOM 776 C CA . LYS A 1 95 ? 3.128 5.546 10.142 1.00 66.38 95 LYS A CA 1
ATOM 777 C C . LYS A 1 95 ? 2.005 5.895 11.107 1.00 66.38 95 LYS A C 1
ATOM 779 O O . LYS A 1 95 ? 0.923 6.247 10.659 1.00 66.38 95 LYS A O 1
ATOM 784 N N . LYS A 1 96 ? 2.283 5.834 12.407 1.00 64.81 96 LYS A N 1
ATOM 785 C CA . LYS A 1 96 ? 1.460 6.460 13.446 1.00 64.81 96 LYS A CA 1
ATOM 786 C C . LYS A 1 96 ? 1.789 7.955 13.479 1.00 64.81 96 LYS A C 1
ATOM 788 O O . LYS A 1 96 ? 2.962 8.329 13.504 1.00 64.81 96 LYS A O 1
ATOM 793 N N . CYS A 1 97 ? 0.766 8.788 13.414 1.00 59.38 97 CYS A N 1
ATOM 794 C CA . CYS A 1 97 ? 0.840 10.234 13.511 1.00 59.38 97 CYS A CA 1
ATOM 795 C C . CYS A 1 97 ? 0.260 10.639 14.864 1.00 59.38 97 CYS A C 1
ATOM 797 O O . CYS A 1 97 ? -0.909 10.385 15.154 1.00 59.38 97 CYS A O 1
ATOM 799 N N . GLU A 1 98 ? 1.081 11.282 15.682 1.00 54.28 98 GLU A N 1
ATOM 800 C CA . GLU A 1 98 ? 0.595 11.999 16.852 1.00 54.28 98 GLU A CA 1
ATOM 801 C C . GLU A 1 98 ? 0.315 13.438 16.423 1.00 54.28 98 GLU A C 1
ATOM 803 O O . GLU A 1 98 ? 1.144 14.059 15.758 1.00 54.28 98 GLU A O 1
ATOM 808 N N . LYS A 1 99 ? -0.874 13.952 16.746 1.00 50.97 99 LYS A N 1
ATOM 809 C CA . LYS A 1 99 ? -1.107 15.395 16.704 1.00 50.97 99 LYS A CA 1
ATOM 810 C C . LYS A 1 99 ? -0.450 16.010 17.933 1.00 50.97 99 LYS A C 1
ATOM 812 O O . LYS A 1 99 ? -0.757 15.580 19.048 1.00 50.97 99 LYS A O 1
ATOM 817 N N . ASP A 1 100 ? 0.442 16.964 17.686 1.00 41.66 100 ASP A N 1
ATOM 818 C CA . ASP A 1 100 ? 0.935 17.911 18.691 1.00 41.66 100 ASP A CA 1
ATOM 819 C C . ASP A 1 100 ? -0.217 18.746 19.275 1.00 41.66 100 ASP A C 1
ATOM 821 O O . ASP A 1 100 ? -1.146 19.108 18.507 1.00 41.66 100 ASP A O 1
#

pLDDT: mean 70.91, std 13.29, range [38.12, 87.62]

Mean predicted aligned error: 10.21 Å

Secondary structure (DSSP, 8-state):
----------EEEEE---S-HHHHHHHHHSTTS-HHHHHHHHHHHHHHHHHHHHHHHHHTTTS--EEEE-SSSEEEEES-HHHHHHHHHTT---EEE---

Nearest PDB structures (foldseek):
  6u9d-assembly2_X-2  TM=4.690E-01  e=1.808E-01  Saccharomyces cerevisiae
  1spb-assembly1_P  TM=5.102E-01  e=1.584E+00  Bacillus amyloliquefaciens
  8tcf-assembly1_C  TM=5.475E-01  e=2.200E+00  synthetic construct
  3jc8-assembly1_Qa  TM=6.628E-01  e=5.172E+00  Myxococcus xanthus DK 1622
  3la0-assembly2_B  TM=4.882E-01  e=3.264E+00  Helicobacter pylori

Solvent-accessible surface area (backbone atoms only — not comparable to full-atom values): 5964 Å² total; per-residue (Å²): 134,80,81,83,78,75,72,75,75,61,28,36,30,27,72,42,72,82,73,62,71,58,62,46,45,57,39,59,68,38,90,88,46,57,62,68,56,34,54,50,55,49,53,50,51,43,52,52,41,54,52,39,52,52,54,49,48,63,72,41,68,93,52,84,79,48,77,43,83,52,97,69,44,26,39,37,40,45,64,66,61,71,57,52,51,51,36,39,79,67,69,50,36,78,42,81,42,78,79,130